Protein AF-A0A3C0NUH0-F1 (afdb_monomer)

Nearest PDB structures (foldseek):
  4oxv-assembly1_A  TM=9.797E-01  e=6.211E-05  Pseudomonas aeruginosa PADK2_CF510
  5aa3-assembly1_A  TM=9.730E-01  e=2.686E-04  Pseudomonas aeruginosa BWHPSA013
  4oyv-assembly1_A  TM=9.729E-01  e=5.767E-04  Pseudomonas aeruginosa PAO1
  5aa4-assembly4_D  TM=9.731E-01  e=9.597E-04  Pseudomonas aeruginosa BWHPSA013
  4oz9-assembly1_A  TM=9.778E-01  e=1.499E-03  Pseudomonas aeruginosa PAO1

Secondary structure (DSSP, 8-state):
-HHHHHHHHHTT--HHHHHHHHHHHHTT-TT-B-TT--BTTTTB-HHHHHHTT-S-TTSHHHHHHHHHH-

Foldseek 3Di:
DVLLVVLCVVLVHDSVVLVVQLCVQPNQQLADADPQRQHGRNRHHPVLCVVQVQPDCSPNNSVSNSNSVD

Radius of gyration: 10.8 Å; Cα contacts (8 Å, |Δi|>4): 108; chains: 1; bounding box: 30×17×25 Å

Solvent-accessible surface area (backbone atoms only — not comparable to full-atom values): 3796 Å² total; per-residue (Å²): 109,73,65,52,45,54,50,18,59,78,70,75,46,63,43,65,58,55,50,52,48,20,44,75,60,32,64,69,30,40,80,34,69,49,99,79,59,20,22,5,30,51,41,46,32,66,72,57,26,61,77,56,72,32,89,45,40,54,40,61,70,43,19,51,52,35,53,75,70,105

Sequence (70 aa):
VDLVEKVANWHQVDSKLVLSIITAESNFKTNALSNKEAQGLMQIIPATAERFNVKNAFNASQNIKGGVKY

Structure (mmCIF, N/CA/C/O backbone):
data_AF-A0A3C0NUH0-F1
#
_entry.id   AF-A0A3C0NUH0-F1
#
loop_
_atom_site.group_PDB
_atom_site.id
_atom_site.type_symbol
_atom_site.label_atom_id
_atom_site.label_alt_id
_atom_site.label_comp_id
_atom_site.label_asym_id
_atom_site.label_entity_id
_atom_site.label_seq_id
_atom_site.pdbx_PDB_ins_code
_atom_site.Cartn_x
_atom_site.Cartn_y
_atom_site.Cartn_z
_atom_site.occupancy
_atom_site.B_iso_or_equiv
_atom_site.auth_seq_id
_atom_site.auth_comp_id
_atom_site.auth_asym_id
_atom_site.auth_atom_id
_atom_site.pdbx_PDB_model_num
ATOM 1 N N . VAL A 1 1 ? -4.431 5.852 8.981 1.00 66.25 1 VAL A N 1
ATOM 2 C CA . VAL A 1 1 ? -5.776 5.233 9.012 1.00 66.25 1 VAL A CA 1
ATOM 3 C C . VAL A 1 1 ? -6.737 5.992 8.104 1.00 66.25 1 VAL A C 1
ATOM 5 O O . VAL A 1 1 ? -7.228 5.405 7.154 1.00 66.25 1 VAL A O 1
ATOM 8 N N . ASP A 1 2 ? -6.844 7.310 8.270 1.00 89.88 2 ASP A N 1
ATOM 9 C CA . ASP A 1 2 ? -7.735 8.202 7.503 1.00 89.88 2 ASP A CA 1
ATOM 10 C C . ASP A 1 2 ? -7.682 8.057 5.960 1.00 89.88 2 ASP A C 1
ATOM 12 O O . ASP A 1 2 ? -8.699 8.100 5.274 1.00 89.88 2 ASP A O 1
ATOM 16 N N . LEU A 1 3 ? -6.490 7.840 5.385 1.00 93.50 3 LEU A N 1
ATOM 17 C CA . LEU A 1 3 ? -6.326 7.611 3.942 1.00 93.50 3 LEU A CA 1
ATOM 18 C C . LEU A 1 3 ? -6.916 6.270 3.480 1.00 93.50 3 LEU A C 1
ATOM 20 O O . LEU A 1 3 ? -7.554 6.215 2.431 1.00 93.50 3 LEU A O 1
ATOM 24 N N . VAL A 1 4 ? -6.685 5.201 4.246 1.00 95.81 4 VAL A N 1
ATOM 25 C CA . VAL A 1 4 ? -7.166 3.856 3.906 1.00 95.81 4 VAL A CA 1
ATOM 26 C C . VAL A 1 4 ? -8.685 3.823 3.973 1.00 95.81 4 VAL A C 1
ATOM 28 O O . VAL A 1 4 ? -9.305 3.327 3.045 1.00 95.81 4 VAL A O 1
ATOM 31 N N . GLU A 1 5 ? -9.286 4.428 4.998 1.00 96.31 5 GLU A N 1
ATOM 32 C CA . GLU A 1 5 ? -10.745 4.533 5.117 1.00 96.31 5 GLU A CA 1
ATOM 33 C C . GLU A 1 5 ? -11.370 5.290 3.942 1.00 96.31 5 GLU A C 1
ATOM 35 O O . GLU A 1 5 ? -12.333 4.814 3.347 1.00 96.31 5 GLU A O 1
ATOM 40 N N . LYS A 1 6 ? -10.793 6.431 3.541 1.00 96.50 6 LYS A N 1
ATOM 41 C CA . LYS A 1 6 ? -11.286 7.204 2.388 1.00 96.50 6 LYS A CA 1
ATOM 42 C C . LYS A 1 6 ? -11.252 6.394 1.094 1.00 96.50 6 LYS A C 1
ATOM 44 O O . LYS A 1 6 ? -12.2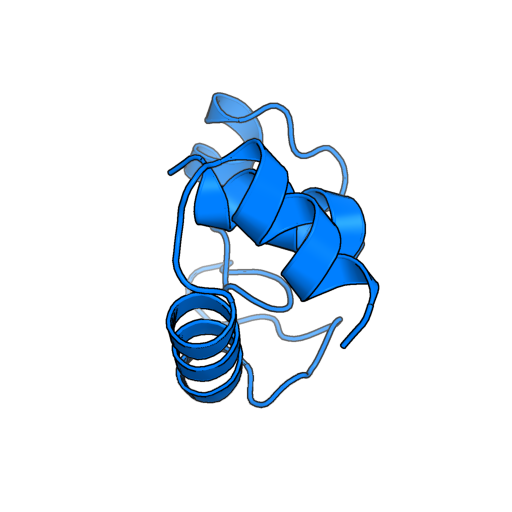46 6.361 0.374 1.00 96.50 6 LYS A O 1
ATOM 49 N N . VAL A 1 7 ? -10.124 5.745 0.800 1.00 95.88 7 VAL A N 1
ATOM 50 C CA . VAL A 1 7 ? -9.982 4.935 -0.421 1.00 95.88 7 VAL A CA 1
ATOM 51 C C . VAL A 1 7 ? -10.891 3.709 -0.366 1.00 95.88 7 VAL A C 1
ATOM 53 O O . VA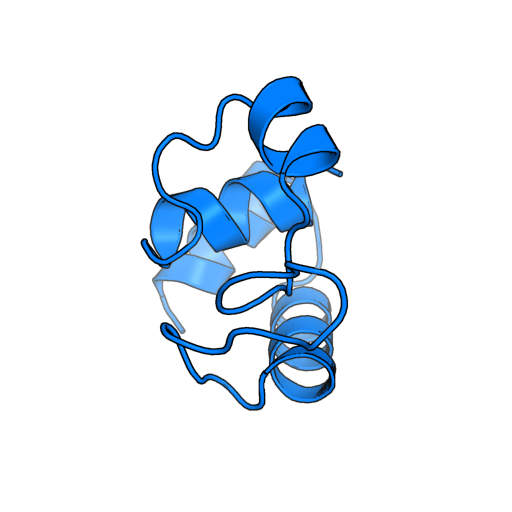L A 1 7 ? -11.577 3.426 -1.342 1.00 95.88 7 VAL A O 1
ATOM 56 N N . ALA A 1 8 ? -10.955 3.025 0.776 1.00 96.50 8 ALA A N 1
ATOM 57 C CA . ALA A 1 8 ? -11.814 1.865 0.968 1.00 96.50 8 ALA A CA 1
ATOM 58 C C . ALA A 1 8 ? -13.294 2.212 0.736 1.00 96.50 8 ALA A C 1
ATOM 60 O O . ALA A 1 8 ? -13.971 1.534 -0.034 1.00 96.50 8 ALA A O 1
ATOM 61 N N . ASN A 1 9 ? -13.760 3.339 1.283 1.00 96.31 9 ASN A N 1
ATOM 62 C CA . ASN A 1 9 ? -15.124 3.829 1.081 1.00 96.31 9 ASN A CA 1
ATOM 63 C C . ASN A 1 9 ? -15.426 4.160 -0.388 1.00 96.31 9 ASN A C 1
ATOM 65 O O . ASN A 1 9 ? -16.497 3.814 -0.881 1.00 96.31 9 ASN A O 1
ATOM 69 N N . TRP A 1 10 ? -14.497 4.796 -1.113 1.00 94.88 10 TRP A N 1
ATOM 70 C CA . TRP A 1 10 ? -14.684 5.095 -2.542 1.00 94.88 10 TRP A CA 1
ATOM 71 C C . TRP A 1 10 ? -14.813 3.842 -3.407 1.00 94.88 10 TRP A C 1
ATOM 73 O O . TRP A 1 10 ? -15.507 3.869 -4.419 1.00 94.88 10 TRP A O 1
ATOM 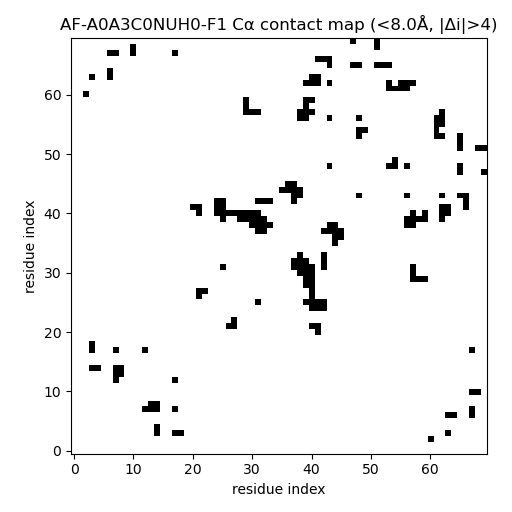83 N N . HIS A 1 11 ? -14.149 2.761 -3.007 1.00 94.50 11 HIS A N 1
ATOM 84 C CA . HIS A 1 11 ? -14.152 1.485 -3.717 1.00 94.50 11 HIS A CA 1
ATOM 85 C C . HIS A 1 11 ? -15.130 0.459 -3.125 1.00 94.50 11 HIS A C 1
ATOM 87 O O . HIS A 1 11 ? -15.182 -0.664 -3.614 1.00 94.50 11 HIS A O 1
ATOM 93 N N . GLN A 1 12 ? -15.910 0.837 -2.105 1.00 96.25 12 GLN A N 1
ATOM 94 C CA . GLN A 1 12 ? -16.855 -0.037 -1.398 1.00 96.25 12 GLN A CA 1
ATOM 95 C C . GLN A 1 12 ? -16.223 -1.341 -0.878 1.00 96.25 12 GLN A C 1
ATOM 97 O O . GLN A 1 12 ? -16.843 -2.402 -0.899 1.00 96.25 12 GLN A O 1
ATOM 102 N N . VAL A 1 13 ? -14.985 -1.254 -0.388 1.00 96.19 13 VAL A N 1
ATOM 103 C CA . VAL A 1 13 ? -14.274 -2.364 0.263 1.00 96.19 13 VAL A CA 1
ATOM 104 C C . VAL A 1 13 ? -14.131 -2.102 1.761 1.00 96.19 13 VAL A C 1
ATOM 106 O O . VAL A 1 13 ? -14.125 -0.953 2.202 1.00 96.19 13 VAL A O 1
ATOM 109 N N . ASP A 1 14 ? -13.991 -3.159 2.561 1.00 97.56 14 ASP A N 1
ATOM 110 C CA . ASP A 1 14 ? -13.742 -3.023 4.000 1.00 97.56 14 ASP A CA 1
ATOM 111 C C . ASP A 1 14 ? -12.337 -2.441 4.246 1.00 97.56 14 ASP A C 1
ATOM 113 O O . ASP A 1 14 ? -11.326 -2.986 3.792 1.00 97.56 14 ASP A O 1
ATOM 117 N N . SER A 1 15 ? -12.248 -1.340 4.995 1.00 97.06 15 SER A N 1
ATOM 118 C CA . SER A 1 15 ? -10.970 -0.712 5.341 1.00 97.06 15 SER A CA 1
ATOM 119 C C . SER A 1 15 ? -10.065 -1.635 6.161 1.00 97.06 15 SER A C 1
ATOM 121 O O . SER A 1 15 ? -8.843 -1.579 6.007 1.00 97.06 15 SER A O 1
ATOM 123 N N . LYS A 1 16 ? -10.631 -2.530 6.980 1.00 97.25 16 LYS A N 1
ATOM 124 C CA . LYS A 1 16 ? -9.868 -3.532 7.735 1.00 97.25 16 LYS A CA 1
ATOM 125 C C . LYS A 1 16 ? -9.197 -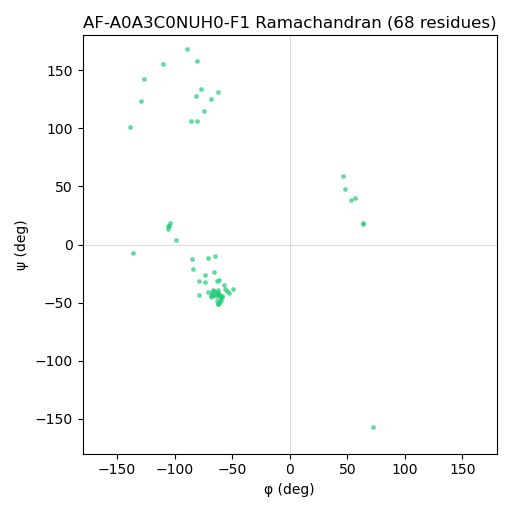4.530 6.807 1.00 97.25 16 LYS A C 1
ATOM 127 O O . LYS A 1 16 ? -8.037 -4.849 7.036 1.00 97.25 16 LYS A O 1
ATOM 132 N N . LEU A 1 17 ? -9.873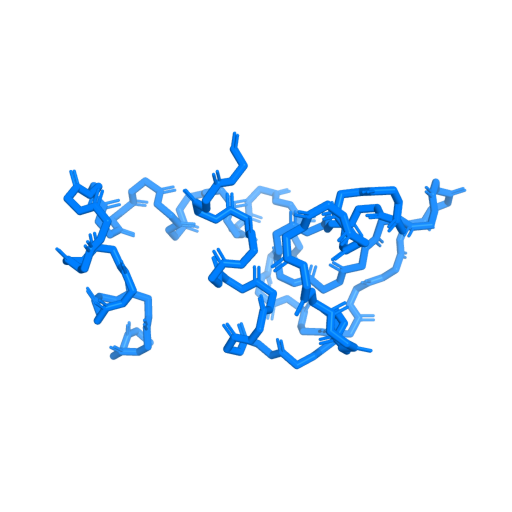 -4.954 5.738 1.00 97.25 17 LEU A N 1
ATOM 133 C CA . LEU A 1 17 ? -9.277 -5.827 4.726 1.00 97.25 17 LEU A CA 1
ATOM 134 C C . LEU A 1 17 ? -8.067 -5.150 4.071 1.00 97.25 17 LEU A C 1
ATOM 136 O O . LEU A 1 17 ? -6.997 -5.749 3.987 1.00 97.25 17 LEU A O 1
ATOM 140 N N . VAL A 1 18 ? -8.203 -3.881 3.675 1.00 97.50 18 VAL A N 1
ATOM 141 C CA . VAL A 1 18 ? -7.091 -3.117 3.084 1.00 97.50 18 VAL A CA 1
ATOM 142 C C . VAL A 1 18 ? -5.920 -2.997 4.064 1.00 97.50 18 VAL A C 1
ATOM 144 O O . VAL A 1 18 ? -4.768 -3.199 3.680 1.00 97.50 18 VAL A O 1
ATOM 147 N N . LEU A 1 19 ? -6.192 -2.720 5.344 1.00 97.75 19 LEU A N 1
ATOM 148 C CA . LEU A 1 19 ? -5.160 -2.677 6.386 1.00 97.75 19 LEU A CA 1
ATOM 149 C C . LEU A 1 19 ? -4.480 -4.038 6.582 1.00 97.75 19 LEU A C 1
ATOM 151 O O . LEU A 1 19 ? -3.257 -4.085 6.717 1.00 97.75 19 LEU A O 1
ATOM 155 N N . SER A 1 20 ? -5.235 -5.137 6.568 1.00 98.06 20 SER A N 1
ATOM 156 C CA . SER A 1 20 ? -4.687 -6.494 6.667 1.00 98.06 20 SER A CA 1
ATOM 157 C C . SER A 1 20 ? -3.767 -6.825 5.494 1.00 98.06 20 SER A C 1
ATOM 159 O O . SER A 1 20 ? -2.682 -7.357 5.721 1.00 98.06 20 SER A O 1
ATOM 161 N N . ILE A 1 21 ? -4.139 -6.443 4.268 1.00 97.81 21 ILE A N 1
ATOM 162 C CA . ILE A 1 21 ? -3.287 -6.611 3.082 1.00 97.81 21 ILE A CA 1
ATOM 163 C C . ILE A 1 21 ? -2.001 -5.795 3.237 1.00 97.81 21 ILE A C 1
ATOM 165 O O . ILE A 1 21 ? -0.916 -6.352 3.145 1.00 97.81 21 ILE A O 1
ATOM 169 N N . ILE A 1 22 ? -2.088 -4.501 3.569 1.00 98.12 22 ILE A N 1
ATOM 170 C CA . ILE A 1 22 ? -0.895 -3.654 3.777 1.00 98.12 22 ILE A CA 1
ATOM 171 C C . ILE A 1 22 ? 0.034 -4.241 4.850 1.00 98.12 22 ILE A C 1
ATOM 173 O O . ILE A 1 22 ? 1.261 -4.183 4.723 1.00 98.12 22 ILE A O 1
ATOM 177 N N . THR A 1 23 ? -0.546 -4.807 5.909 1.00 98.25 23 THR A N 1
ATOM 178 C CA . THR A 1 23 ? 0.212 -5.450 6.987 1.00 98.25 23 THR A CA 1
ATOM 179 C C . THR A 1 23 ? 0.979 -6.660 6.462 1.00 98.25 23 THR A C 1
ATOM 181 O O . THR A 1 23 ? 2.177 -6.767 6.717 1.00 98.25 23 THR A O 1
ATOM 184 N N . ALA A 1 24 ? 0.314 -7.536 5.704 1.00 98.12 24 ALA A N 1
ATOM 185 C CA . ALA A 1 24 ? 0.922 -8.735 5.131 1.00 98.12 24 ALA A CA 1
ATOM 186 C C . ALA A 1 24 ? 1.988 -8.413 4.070 1.00 98.12 24 ALA A C 1
ATOM 188 O O . ALA A 1 24 ? 3.030 -9.061 4.036 1.00 98.12 24 ALA A O 1
ATOM 189 N N . GLU A 1 25 ? 1.747 -7.399 3.240 1.00 97.44 25 GLU A N 1
ATOM 190 C CA . GLU A 1 25 ? 2.592 -7.070 2.089 1.00 97.44 25 GLU A CA 1
ATOM 191 C C . GLU A 1 25 ? 3.862 -6.300 2.472 1.00 97.44 25 GLU A C 1
ATOM 193 O O . GLU A 1 25 ? 4.952 -6.572 1.971 1.00 97.44 25 GLU A O 1
ATOM 198 N N . SER A 1 26 ? 3.750 -5.313 3.364 1.00 98.00 26 SER A N 1
ATOM 199 C CA . SER A 1 26 ? 4.869 -4.404 3.666 1.00 98.00 26 SER A CA 1
ATOM 200 C C . SER A 1 26 ? 5.068 -4.114 5.146 1.00 98.00 26 SER A C 1
ATOM 202 O O . SER A 1 26 ? 6.042 -3.446 5.507 1.00 98.00 26 SER A O 1
ATOM 204 N N . ASN A 1 27 ? 4.154 -4.565 6.008 1.00 97.94 27 ASN A N 1
ATOM 205 C CA . ASN A 1 27 ? 4.078 -4.143 7.403 1.00 97.94 27 ASN A CA 1
ATOM 206 C C . ASN A 1 27 ? 4.145 -2.605 7.541 1.00 97.94 27 ASN A C 1
ATOM 208 O O . ASN A 1 27 ? 4.938 -2.061 8.309 1.00 97.94 27 ASN A O 1
ATOM 212 N N . PHE A 1 28 ? 3.348 -1.904 6.723 1.00 97.12 28 PHE A N 1
ATOM 213 C CA . PHE A 1 28 ? 3.254 -0.437 6.650 1.00 97.12 28 PHE A CA 1
ATOM 214 C C . PHE A 1 28 ? 4.525 0.309 6.200 1.00 97.12 28 PHE A C 1
ATOM 216 O O . PHE A 1 28 ? 4.623 1.528 6.368 1.00 97.12 28 PHE A O 1
ATOM 223 N N . LYS A 1 29 ? 5.490 -0.372 5.573 1.00 97.75 29 LYS A N 1
ATOM 224 C CA . LYS A 1 29 ? 6.683 0.276 5.006 1.00 97.75 29 LYS A CA 1
ATOM 225 C C . LYS A 1 29 ? 6.372 0.894 3.642 1.00 97.75 29 LYS A C 1
ATOM 227 O O . LYS A 1 29 ? 6.264 0.204 2.633 1.00 97.7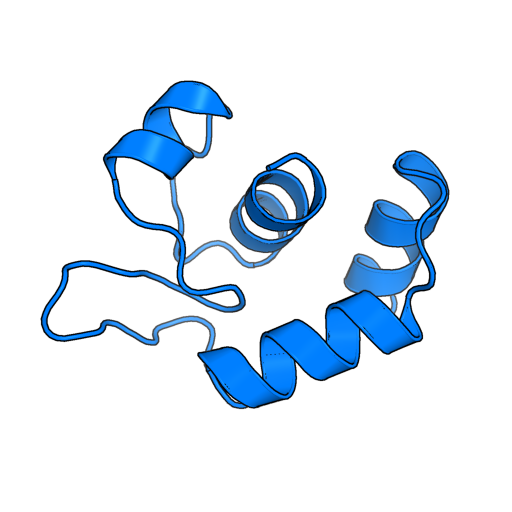5 29 LYS A O 1
ATOM 232 N N . THR A 1 30 ? 6.278 2.221 3.592 1.00 96.62 30 THR A N 1
ATOM 233 C CA . THR A 1 30 ? 5.968 2.974 2.359 1.00 96.62 30 THR A CA 1
ATOM 234 C C . THR A 1 30 ? 7.050 2.878 1.285 1.00 96.62 30 THR A C 1
ATOM 236 O O . THR A 1 30 ? 6.746 3.053 0.110 1.00 96.62 30 THR A O 1
ATOM 239 N N . ASN A 1 31 ? 8.292 2.582 1.671 1.00 97.00 31 ASN A N 1
ATOM 240 C CA . ASN A 1 31 ? 9.447 2.424 0.788 1.00 97.00 31 ASN A CA 1
ATOM 241 C C . ASN A 1 31 ? 9.858 0.953 0.580 1.00 97.00 31 ASN A C 1
ATOM 243 O O . ASN A 1 31 ? 10.979 0.693 0.149 1.00 97.00 31 ASN A O 1
ATOM 247 N N . ALA A 1 32 ? 8.989 -0.009 0.911 1.00 97.88 32 ALA A N 1
ATOM 248 C CA . ALA A 1 32 ? 9.284 -1.423 0.711 1.00 97.88 32 ALA A CA 1
ATOM 249 C C . ALA A 1 32 ? 9.488 -1.742 -0.777 1.00 97.88 32 ALA A C 1
ATOM 251 O O . ALA A 1 32 ? 8.657 -1.379 -1.610 1.00 97.88 32 ALA A O 1
ATOM 252 N N . LEU A 1 33 ? 10.573 -2.449 -1.083 1.0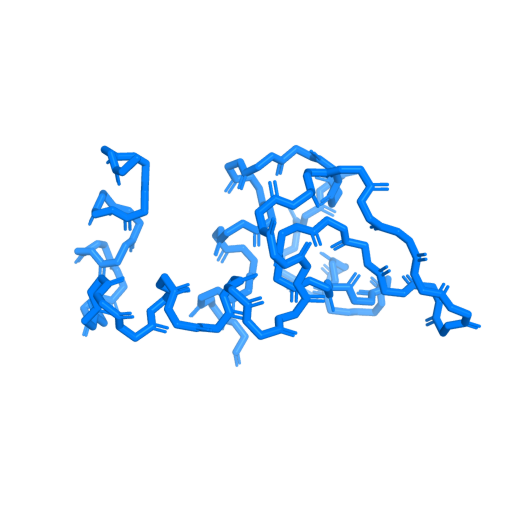0 98.06 33 LEU A N 1
ATOM 253 C CA . LEU A 1 33 ? 10.898 -2.969 -2.407 1.00 98.06 33 LEU A CA 1
ATOM 254 C C . LEU A 1 33 ? 11.224 -4.456 -2.265 1.00 98.06 33 LEU A C 1
ATOM 256 O O . LEU A 1 33 ? 12.103 -4.820 -1.481 1.00 98.06 33 LEU A O 1
ATOM 260 N N . SER A 1 34 ? 10.515 -5.307 -3.000 1.00 97.19 34 SER A N 1
ATOM 261 C CA . SER A 1 34 ? 10.812 -6.741 -3.049 1.00 97.19 34 SER A CA 1
ATOM 262 C C . SER A 1 34 ? 11.815 -7.085 -4.151 1.00 97.19 34 SER A C 1
ATOM 264 O O . SER A 1 34 ? 12.072 -6.306 -5.065 1.00 97.19 34 SER A O 1
ATOM 266 N N . ASN A 1 35 ? 12.323 -8.317 -4.116 1.00 96.25 35 ASN A N 1
ATOM 267 C CA . ASN A 1 35 ? 13.152 -8.899 -5.176 1.00 96.25 35 ASN A CA 1
ATOM 268 C C . ASN A 1 35 ? 12.420 -9.098 -6.519 1.00 96.25 35 ASN A C 1
ATOM 270 O O . ASN A 1 35 ? 13.060 -9.439 -7.509 1.00 96.25 35 ASN A O 1
ATOM 274 N N . LYS A 1 36 ? 11.092 -8.930 -6.552 1.00 94.19 36 LYS A N 1
ATOM 275 C CA . LYS A 1 36 ? 10.256 -9.014 -7.759 1.00 94.19 36 LYS A CA 1
ATOM 276 C C . LYS A 1 36 ? 9.814 -7.636 -8.257 1.00 94.19 36 LYS A C 1
ATOM 278 O O . LYS A 1 36 ? 8.821 -7.549 -8.973 1.00 94.19 36 LYS A O 1
ATOM 283 N N . GLU A 1 37 ? 10.496 -6.570 -7.837 1.00 96.31 37 GLU A N 1
ATOM 284 C CA . GLU A 1 37 ? 10.156 -5.179 -8.175 1.00 96.31 37 GLU A CA 1
ATOM 285 C C . GLU A 1 37 ? 8.789 -4.717 -7.634 1.00 96.31 37 GLU A C 1
ATOM 287 O O . GLU A 1 37 ? 8.237 -3.719 -8.091 1.00 96.31 37 GLU A O 1
ATOM 292 N N . ALA A 1 38 ? 8.221 -5.415 -6.645 1.00 97.75 38 ALA A N 1
ATOM 293 C CA . ALA A 1 38 ? 6.981 -4.990 -6.000 1.00 97.75 38 ALA A CA 1
ATOM 294 C C . ALA A 1 38 ? 7.257 -3.849 -5.009 1.00 97.75 38 ALA A C 1
ATOM 296 O O . ALA A 1 38 ? 8.215 -3.920 -4.235 1.00 97.75 38 ALA A O 1
ATOM 297 N N . GLN A 1 39 ? 6.441 -2.793 -5.048 1.00 98.38 39 GLN A N 1
ATOM 298 C CA . GLN A 1 39 ? 6.755 -1.506 -4.426 1.00 98.38 39 GLN A CA 1
ATOM 299 C C . GLN A 1 39 ? 5.661 -1.017 -3.472 1.00 98.38 39 GLN A C 1
ATOM 301 O O . GLN A 1 39 ? 4.460 -1.115 -3.747 1.00 98.38 39 GLN A O 1
ATOM 306 N N . GLY A 1 40 ? 6.093 -0.409 -2.370 1.00 97.94 40 GLY A N 1
ATOM 307 C CA . GLY A 1 40 ? 5.255 0.346 -1.445 1.00 97.94 40 GLY A CA 1
ATOM 308 C C . GLY A 1 40 ? 4.320 -0.503 -0.584 1.00 97.94 40 GLY A C 1
ATOM 309 O O . GLY A 1 40 ? 4.559 -1.683 -0.335 1.00 97.94 40 GLY A O 1
ATOM 310 N N . LEU A 1 41 ? 3.250 0.131 -0.098 1.00 97.94 41 LEU A N 1
ATOM 311 C CA . LEU A 1 41 ? 2.400 -0.401 0.972 1.00 97.94 41 LEU A CA 1
ATOM 312 C C . LEU A 1 41 ? 1.676 -1.705 0.612 1.00 97.94 41 LEU A C 1
ATOM 314 O O . LEU A 1 41 ? 1.593 -2.604 1.444 1.00 97.94 41 LEU A O 1
ATOM 318 N N . MET A 1 42 ? 1.161 -1.789 -0.609 1.00 97.88 42 MET A N 1
ATOM 319 C CA . MET A 1 42 ? 0.423 -2.929 -1.155 1.00 97.88 42 MET A CA 1
ATOM 320 C C . MET A 1 42 ? 1.260 -3.732 -2.160 1.00 97.88 42 MET A C 1
ATOM 322 O O . MET A 1 42 ? 0.690 -4.470 -2.951 1.00 97.88 42 MET A O 1
ATOM 326 N N . GLN A 1 43 ? 2.590 -3.541 -2.171 1.00 98.19 43 GLN A N 1
ATOM 327 C CA . GLN A 1 43 ? 3.535 -4.275 -3.026 1.00 98.19 43 GLN A CA 1
ATOM 328 C C . GLN A 1 43 ? 3.073 -4.377 -4.494 1.00 98.19 43 GLN A C 1
ATOM 330 O O . GLN A 1 43 ? 2.907 -5.449 -5.070 1.00 98.19 43 GLN A O 1
ATOM 335 N N . ILE A 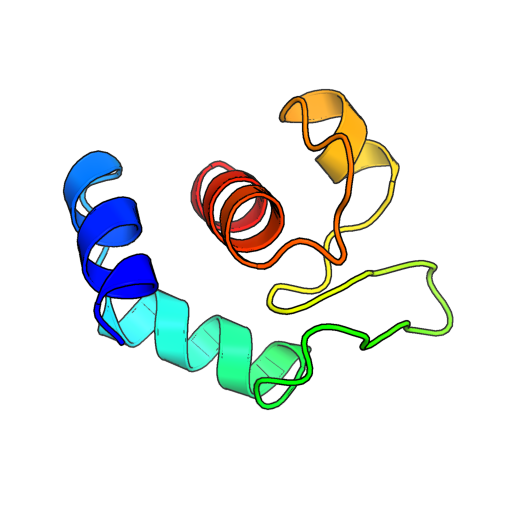1 44 ? 2.879 -3.221 -5.130 1.00 97.62 44 ILE A N 1
ATOM 336 C CA . ILE A 1 44 ? 2.455 -3.139 -6.533 1.00 97.62 44 ILE A CA 1
ATOM 337 C C . ILE A 1 44 ? 3.667 -3.329 -7.444 1.00 97.62 44 ILE A C 1
ATOM 339 O O . ILE A 1 44 ? 4.656 -2.614 -7.303 1.00 97.62 44 ILE A O 1
ATOM 343 N N . ILE A 1 45 ? 3.577 -4.258 -8.398 1.00 97.25 45 ILE A N 1
ATOM 344 C CA . ILE A 1 45 ? 4.585 -4.443 -9.455 1.00 97.25 45 ILE A CA 1
ATOM 345 C C . ILE A 1 45 ? 4.399 -3.426 -10.601 1.00 97.25 45 ILE A C 1
ATOM 347 O O . ILE A 1 45 ? 3.278 -2.944 -10.804 1.00 97.25 45 ILE A O 1
ATOM 351 N N . PRO A 1 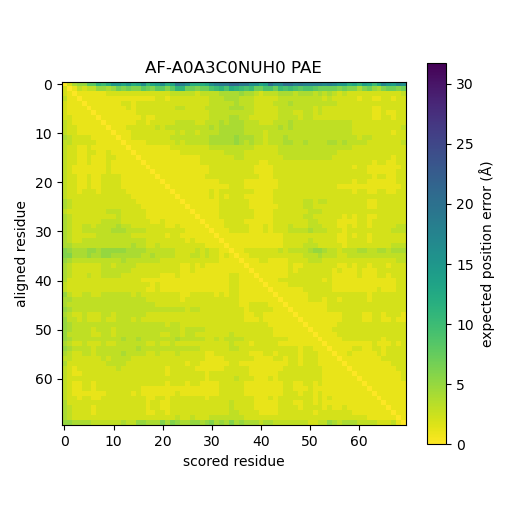46 ? 5.436 -3.137 -11.414 1.00 96.19 46 PRO A N 1
ATOM 352 C CA . PRO A 1 46 ? 5.372 -2.111 -12.461 1.00 96.19 46 PRO A CA 1
ATOM 353 C C . PRO A 1 46 ? 4.219 -2.286 -13.460 1.00 96.19 46 PRO A C 1
ATOM 355 O O . PRO A 1 46 ? 3.541 -1.316 -13.785 1.00 96.19 46 PRO A O 1
ATOM 358 N N . ALA A 1 47 ? 3.925 -3.523 -13.875 1.00 96.00 47 ALA A N 1
ATOM 359 C CA . ALA A 1 47 ? 2.822 -3.810 -14.798 1.00 96.00 47 ALA A CA 1
ATOM 360 C C . ALA A 1 47 ? 1.445 -3.421 -14.219 1.00 96.00 47 ALA A C 1
ATOM 362 O O . ALA A 1 47 ? 0.588 -2.874 -14.915 1.00 96.00 47 ALA A O 1
ATOM 363 N N . THR A 1 48 ? 1.233 -3.661 -12.922 1.00 95.62 48 THR A N 1
ATOM 364 C CA . THR A 1 48 ? 0.015 -3.245 -12.214 1.00 95.62 48 THR A CA 1
ATOM 365 C C . THR A 1 48 ? -0.011 -1.725 -12.045 1.00 95.62 48 THR A C 1
ATOM 367 O O . THR A 1 48 ? -1.052 -1.103 -12.254 1.00 95.62 48 THR A O 1
ATOM 370 N N . ALA A 1 49 ? 1.130 -1.104 -11.731 1.00 96.44 49 ALA A N 1
ATOM 371 C CA . ALA A 1 49 ? 1.229 0.349 -11.625 1.00 96.44 49 ALA A CA 1
ATOM 372 C C . ALA A 1 49 ? 0.840 1.046 -12.941 1.00 96.44 49 ALA A C 1
ATOM 374 O O . ALA A 1 49 ? 0.042 1.984 -12.924 1.00 96.44 49 ALA A O 1
ATOM 375 N N . GLU A 1 50 ? 1.319 0.538 -14.077 1.00 96.38 50 GLU A N 1
ATOM 376 C CA . GLU A 1 50 ? 0.958 1.020 -15.412 1.00 96.38 50 GLU A CA 1
ATOM 377 C C . GLU A 1 50 ? -0.545 0.865 -15.681 1.00 96.38 50 GLU A C 1
ATOM 379 O O . GLU A 1 50 ? -1.225 1.844 -16.000 1.00 96.38 50 GLU A O 1
ATOM 384 N N . ARG A 1 51 ? -1.100 -0.333 -15.447 1.00 96.00 51 ARG A N 1
ATOM 385 C CA . ARG A 1 51 ? -2.527 -0.630 -15.664 1.00 96.00 51 ARG A CA 1
ATOM 386 C C . ARG A 1 51 ? -3.467 0.293 -14.881 1.00 96.00 51 ARG A C 1
ATOM 388 O O . ARG A 1 51 ? -4.544 0.628 -15.375 1.00 96.00 51 ARG A O 1
ATOM 395 N N . PHE A 1 52 ? -3.083 0.703 -13.672 1.00 95.44 52 PHE A N 1
ATOM 396 C CA . PHE A 1 52 ? -3.910 1.545 -12.797 1.00 95.44 52 PHE A CA 1
ATOM 397 C C . PHE A 1 52 ? -3.445 3.002 -12.696 1.00 95.44 52 PHE A C 1
ATOM 399 O O . PHE A 1 52 ? -3.963 3.741 -11.856 1.00 95.44 52 PHE A O 1
ATOM 406 N N . ASN A 1 53 ? -2.545 3.444 -13.582 1.00 95.50 53 ASN A N 1
ATOM 407 C CA . ASN A 1 53 ? -2.043 4.822 -13.648 1.00 95.50 53 ASN A CA 1
ATOM 408 C C . ASN A 1 53 ? -1.405 5.305 -12.324 1.00 95.50 53 ASN A C 1
ATOM 410 O O . ASN A 1 53 ? -1.591 6.445 -11.887 1.00 95.50 53 ASN A O 1
ATOM 414 N N . VAL A 1 54 ? -0.654 4.419 -11.668 1.00 97.44 54 VAL A N 1
ATOM 415 C CA . VAL A 1 54 ? 0.171 4.716 -10.491 1.00 97.44 54 VAL A CA 1
ATOM 416 C C . VAL A 1 54 ? 1.522 5.232 -10.982 1.00 97.44 54 VAL A C 1
ATOM 418 O O . VAL A 1 54 ? 2.351 4.470 -11.467 1.00 97.44 54 VAL A O 1
ATOM 421 N N . LYS A 1 55 ? 1.761 6.539 -10.848 1.00 96.94 55 LYS A N 1
ATOM 422 C CA . LYS A 1 55 ? 3.010 7.181 -11.302 1.00 96.94 55 LYS A CA 1
ATOM 423 C C . LYS A 1 55 ? 4.168 6.975 -10.333 1.00 96.94 55 LYS A C 1
ATOM 425 O O . LYS A 1 55 ? 5.323 6.963 -10.738 1.00 96.94 55 LYS A O 1
ATOM 430 N N . ASN A 1 56 ? 3.861 6.876 -9.043 1.00 97.44 56 ASN A N 1
ATOM 431 C CA . ASN A 1 56 ? 4.837 6.636 -7.992 1.00 97.44 56 ASN A CA 1
ATOM 432 C C . ASN A 1 56 ? 4.267 5.628 -6.989 1.00 97.44 56 ASN A C 1
ATOM 434 O O . ASN A 1 56 ? 3.473 5.997 -6.122 1.00 97.44 56 ASN A O 1
ATOM 438 N N . ALA A 1 57 ? 4.693 4.368 -7.084 1.00 97.12 57 ALA A N 1
ATOM 439 C CA . ALA A 1 57 ? 4.231 3.306 -6.194 1.00 97.12 57 ALA A CA 1
ATOM 440 C C . ALA A 1 57 ? 4.773 3.427 -4.757 1.00 97.12 57 ALA A C 1
ATOM 442 O O . ALA A 1 57 ? 4.232 2.787 -3.862 1.00 97.12 57 ALA A O 1
ATOM 443 N N . PHE A 1 58 ? 5.759 4.285 -4.483 1.00 97.69 58 PHE A N 1
ATOM 444 C CA . PHE A 1 58 ? 6.166 4.620 -3.112 1.00 97.69 58 PHE A CA 1
ATOM 445 C C . PHE A 1 58 ? 5.307 5.734 -2.493 1.00 97.69 58 PHE A C 1
ATOM 447 O O . PHE A 1 58 ? 5.333 5.959 -1.282 1.00 97.69 58 PHE A O 1
ATOM 454 N N . ASN A 1 59 ? 4.498 6.434 -3.297 1.00 97.81 59 ASN A N 1
ATOM 455 C CA . ASN A 1 59 ? 3.503 7.354 -2.766 1.00 97.81 59 ASN A CA 1
ATOM 456 C C . ASN A 1 59 ? 2.329 6.555 -2.185 1.00 97.81 59 ASN A C 1
ATOM 458 O O . ASN A 1 59 ? 1.581 5.921 -2.924 1.00 97.81 59 ASN A O 1
ATOM 462 N N . ALA A 1 60 ? 2.125 6.642 -0.870 1.00 96.50 60 ALA A N 1
ATOM 463 C CA . ALA A 1 60 ? 1.095 5.879 -0.163 1.00 96.50 60 ALA A CA 1
ATOM 464 C C . ALA A 1 60 ? -0.314 6.025 -0.767 1.00 96.50 60 ALA A C 1
ATOM 466 O O . ALA A 1 60 ? -1.029 5.039 -0.897 1.00 96.50 60 ALA A O 1
ATOM 467 N N . SER A 1 61 ? -0.712 7.237 -1.172 1.00 96.25 61 SER A N 1
ATOM 468 C CA . SER A 1 61 ? -2.044 7.484 -1.744 1.00 96.25 61 SER A CA 1
ATOM 469 C C . SER A 1 61 ? -2.211 6.821 -3.105 1.00 96.25 61 SER A C 1
ATOM 471 O O . SER A 1 61 ? -3.224 6.168 -3.346 1.00 96.25 61 SER A O 1
ATOM 473 N N . GLN A 1 62 ? -1.216 6.942 -3.985 1.00 97.19 62 GLN A N 1
ATOM 474 C CA . GLN A 1 62 ? -1.266 6.285 -5.292 1.00 97.19 62 GLN A CA 1
ATOM 475 C C . GLN A 1 62 ? -1.182 4.764 -5.159 1.00 97.19 62 GLN A C 1
ATOM 477 O O . GLN A 1 62 ? -1.930 4.059 -5.825 1.00 97.19 62 GLN A O 1
ATOM 482 N N . ASN A 1 63 ? -0.324 4.270 -4.267 1.00 98.06 63 ASN A N 1
ATOM 483 C CA . ASN A 1 63 ? -0.152 2.847 -4.018 1.00 98.06 63 ASN A CA 1
ATOM 484 C C . ASN A 1 63 ? -1.438 2.208 -3.481 1.00 98.06 63 ASN A C 1
ATOM 486 O O . ASN A 1 63 ? -1.938 1.267 -4.078 1.00 98.06 63 ASN A O 1
ATOM 490 N N . ILE A 1 64 ? -2.042 2.776 -2.432 1.00 97.19 64 ILE A N 1
ATOM 491 C CA . ILE A 1 64 ? -3.280 2.225 -1.864 1.00 97.19 64 ILE A CA 1
ATOM 492 C C . ILE A 1 64 ? -4.417 2.266 -2.892 1.00 97.19 64 ILE A C 1
ATOM 494 O O . ILE A 1 64 ? -5.137 1.287 -3.054 1.00 97.19 64 ILE A O 1
ATOM 498 N N . LYS A 1 65 ? -4.564 3.363 -3.647 1.00 96.38 65 LYS A N 1
ATOM 499 C CA . LYS A 1 65 ? -5.583 3.453 -4.709 1.00 96.38 65 LYS A CA 1
ATOM 500 C C . LYS A 1 65 ? -5.366 2.430 -5.819 1.00 96.38 65 LYS A C 1
ATOM 502 O O . LYS A 1 65 ? -6.330 1.834 -6.283 1.00 96.38 65 LYS A O 1
ATOM 507 N N . GLY A 1 66 ? -4.121 2.246 -6.255 1.00 96.38 66 GLY A N 1
ATOM 508 C CA . GLY A 1 66 ? -3.778 1.257 -7.272 1.00 96.38 66 GLY A CA 1
ATOM 509 C C . GLY A 1 66 ? -4.055 -0.166 -6.798 1.00 96.38 66 GLY A C 1
ATOM 510 O O . GLY A 1 66 ? -4.661 -0.937 -7.531 1.00 96.38 66 GLY A O 1
ATOM 511 N N . GLY A 1 67 ? -3.671 -0.487 -5.562 1.00 96.50 67 GLY A N 1
ATOM 512 C CA . GLY A 1 67 ? -3.797 -1.830 -5.003 1.00 96.50 67 GLY A CA 1
ATOM 513 C C . GLY A 1 67 ? -5.234 -2.200 -4.651 1.00 96.50 67 GLY A C 1
ATOM 514 O O . GLY A 1 67 ? -5.606 -3.349 -4.808 1.00 96.50 67 GLY A O 1
ATOM 515 N N . VAL A 1 68 ? -6.062 -1.235 -4.237 1.00 96.56 68 VAL A N 1
ATOM 516 C CA . VAL A 1 68 ? -7.502 -1.456 -4.007 1.00 96.56 68 VAL A CA 1
ATOM 517 C C . VAL A 1 68 ? -8.288 -1.582 -5.320 1.00 96.56 68 VAL A C 1
ATOM 519 O O . VAL A 1 68 ? -9.351 -2.193 -5.346 1.00 96.56 68 VAL A O 1
ATOM 522 N N . LYS A 1 69 ? -7.801 -0.983 -6.414 1.00 94.69 69 LYS A N 1
ATOM 523 C CA . LYS A 1 69 ? -8.457 -1.042 -7.730 1.00 94.69 69 LYS A CA 1
ATOM 524 C C . LYS A 1 69 ? -8.106 -2.306 -8.530 1.00 94.69 69 LYS A C 1
ATOM 526 O O . LYS A 1 69 ? -8.835 -2.620 -9.472 1.00 94.69 69 LYS A O 1
ATOM 531 N N . TYR A 1 70 ? -6.986 -2.951 -8.204 1.00 92.06 70 TYR A N 1
ATOM 532 C CA . TYR A 1 70 ? -6.536 -4.206 -8.807 1.00 92.06 70 TYR A CA 1
ATOM 533 C C . TYR A 1 70 ? -7.369 -5.390 -8.325 1.00 92.06 70 TYR A C 1
ATOM 535 O O . TYR A 1 70 ? -7.781 -6.172 -9.212 1.00 92.06 70 TYR A O 1
#

pLDDT: mean 96.26, std 3.89, range [66.25, 98.38]

Mean predicted aligned error: 2.18 Å